Protein AF-A0A1G1H5C0-F1 (afdb_monomer_lite)

Foldseek 3Di:
DDQVQLLVQLCVVVVHDDPLLSVLLVQLVVQCVVQVHDCLVPPQVVFKAKEWADDDSSQSSNCSRRVQHVVVVSYHYDDPVDPPDTDIHIGGHDPDD

Radius of gyration: 12.57 Å; chains: 1; bounding box: 27×29×37 Å

Structure (mmCIF, N/CA/C/O backbone):
data_AF-A0A1G1H5C0-F1
#
_entry.id   AF-A0A1G1H5C0-F1
#
loop_
_atom_site.group_PDB
_atom_site.id
_atom_site.type_symbol
_atom_site.label_atom_id
_atom_site.label_alt_id
_atom_site.label_comp_id
_atom_site.label_asym_id
_atom_site.label_entity_id
_atom_site.label_seq_id
_atom_site.pdbx_PDB_ins_code
_atom_site.Cartn_x
_atom_site.Cartn_y
_atom_site.Cartn_z
_atom_site.occupancy
_atom_site.B_iso_or_equiv
_atom_site.auth_seq_id
_atom_site.auth_comp_id
_atom_site.auth_asym_id
_atom_site.auth_atom_id
_atom_site.pdbx_PDB_model_num
ATOM 1 N N . MET A 1 1 ? -10.577 8.748 -1.164 1.00 80.25 1 MET A N 1
ATOM 2 C CA . MET A 1 1 ? -9.203 8.369 -1.560 1.00 80.25 1 MET A CA 1
ATOM 3 C C . MET A 1 1 ? -9.106 8.459 -3.073 1.00 80.25 1 MET A C 1
ATOM 5 O O . MET A 1 1 ? -9.920 7.827 -3.733 1.00 80.25 1 MET A O 1
ATOM 9 N N . ASP A 1 2 ? -8.184 9.264 -3.597 1.00 93.25 2 ASP A N 1
ATOM 10 C CA . ASP A 1 2 ? -7.940 9.418 -5.038 1.00 93.25 2 ASP A CA 1
ATOM 11 C C . ASP A 1 2 ? -6.732 8.570 -5.475 1.00 93.25 2 ASP A C 1
ATOM 13 O O . ASP A 1 2 ? -5.731 8.518 -4.761 1.00 93.25 2 ASP A O 1
ATOM 17 N N . PHE A 1 3 ? -6.833 7.892 -6.620 1.00 95.44 3 PHE A N 1
ATOM 18 C CA . PHE A 1 3 ? -5.799 6.968 -7.100 1.00 95.44 3 PHE A CA 1
ATOM 19 C C . PHE A 1 3 ? -4.495 7.693 -7.458 1.00 95.44 3 PHE A C 1
ATOM 21 O O . PHE A 1 3 ? -3.425 7.239 -7.056 1.00 95.44 3 PHE A O 1
ATOM 28 N N . GLU A 1 4 ? -4.578 8.821 -8.165 1.00 96.50 4 GLU A N 1
ATOM 29 C CA . GLU A 1 4 ? -3.400 9.549 -8.651 1.00 96.50 4 GLU A CA 1
ATOM 30 C C . GLU A 1 4 ? -2.602 10.157 -7.496 1.00 96.50 4 GLU A C 1
ATOM 32 O O . GLU A 1 4 ? -1.373 10.080 -7.460 1.00 96.50 4 GLU A O 1
ATOM 37 N N . SER A 1 5 ? -3.297 10.696 -6.493 1.00 95.75 5 SER A N 1
ATOM 38 C CA . SER A 1 5 ? -2.671 11.201 -5.271 1.00 95.75 5 SER A CA 1
ATOM 39 C C . SER A 1 5 ? -1.911 10.104 -4.516 1.00 95.75 5 SER A C 1
ATOM 41 O O . SER A 1 5 ? -0.757 10.307 -4.132 1.00 95.75 5 SER A O 1
ATOM 43 N N . LEU A 1 6 ? -2.526 8.929 -4.352 1.00 95.62 6 LEU A N 1
ATOM 44 C CA . LEU A 1 6 ? -1.917 7.784 -3.671 1.00 95.62 6 LEU A CA 1
ATOM 45 C C . LEU A 1 6 ? -0.732 7.210 -4.455 1.00 95.62 6 LEU A C 1
ATOM 47 O O . LEU A 1 6 ? 0.311 6.909 -3.874 1.00 95.62 6 LEU A O 1
ATOM 51 N N . LEU A 1 7 ? -0.854 7.116 -5.780 1.00 96.12 7 LEU A N 1
ATOM 52 C CA . LEU A 1 7 ? 0.247 6.707 -6.647 1.00 96.12 7 LEU A CA 1
ATOM 53 C C . LEU A 1 7 ? 1.405 7.705 -6.573 1.00 96.12 7 LEU A C 1
ATOM 55 O O . LEU A 1 7 ? 2.551 7.289 -6.432 1.00 96.12 7 LEU A O 1
ATOM 59 N N . SER A 1 8 ? 1.125 9.008 -6.591 1.00 96.31 8 SER A N 1
ATOM 60 C CA . SER A 1 8 ? 2.146 10.048 -6.438 1.00 96.31 8 SER A CA 1
ATOM 61 C C . SER A 1 8 ? 2.874 9.949 -5.094 1.00 96.31 8 SER A C 1
ATOM 63 O O . SER A 1 8 ? 4.098 10.071 -5.048 1.00 96.31 8 SER A O 1
ATOM 65 N N . GLU A 1 9 ? 2.154 9.688 -4.000 1.00 94.69 9 GLU A N 1
ATOM 66 C CA . GLU A 1 9 ? 2.752 9.445 -2.682 1.00 94.69 9 GLU A CA 1
ATOM 67 C C . GLU A 1 9 ? 3.657 8.202 -2.704 1.00 94.69 9 GLU A C 1
ATOM 69 O O . GLU A 1 9 ? 4.802 8.271 -2.255 1.00 94.69 9 GLU A O 1
ATOM 74 N N . SER A 1 10 ? 3.198 7.103 -3.310 1.00 93.88 10 SER A N 1
ATOM 75 C CA . SER A 1 10 ? 4.005 5.890 -3.490 1.00 93.88 10 SER A CA 1
ATOM 76 C C . SER A 1 10 ? 5.278 6.149 -4.307 1.00 93.88 10 SER A C 1
ATOM 78 O O . SER A 1 10 ? 6.359 5.704 -3.919 1.00 93.88 10 SER A O 1
ATOM 80 N N . VAL A 1 11 ? 5.184 6.920 -5.397 1.00 95.06 11 VAL A N 1
ATOM 81 C CA . VAL A 1 11 ? 6.326 7.309 -6.244 1.00 95.06 11 VAL A CA 1
ATOM 82 C C . VAL A 1 11 ? 7.331 8.154 -5.474 1.00 95.06 11 VAL A C 1
ATOM 84 O O . VAL A 1 11 ? 8.531 7.930 -5.604 1.00 95.06 11 VAL A O 1
ATOM 87 N N . LYS A 1 12 ? 6.872 9.092 -4.640 1.00 94.19 12 LYS A N 1
ATOM 88 C CA . LYS A 1 12 ? 7.761 9.921 -3.810 1.00 94.19 12 LYS A CA 1
ATOM 89 C C . LYS A 1 12 ? 8.566 9.091 -2.813 1.00 94.19 12 LYS A C 1
ATOM 91 O O . LYS A 1 12 ? 9.738 9.386 -2.609 1.00 94.19 12 LYS A O 1
ATOM 96 N N . ILE A 1 13 ? 7.954 8.068 -2.213 1.00 88.62 13 ILE A N 1
ATOM 97 C CA . ILE A 1 13 ? 8.631 7.163 -1.270 1.00 88.62 13 ILE A CA 1
ATOM 98 C C . ILE A 1 13 ? 9.661 6.296 -2.005 1.00 88.62 13 ILE A C 1
ATOM 100 O O . ILE A 1 13 ? 10.776 6.115 -1.524 1.00 88.62 13 ILE A O 1
ATOM 104 N N . HIS A 1 14 ? 9.296 5.791 -3.183 1.00 89.88 14 HIS A N 1
ATOM 105 C CA . HIS A 1 14 ? 10.112 4.845 -3.943 1.00 89.88 14 HIS A CA 1
ATOM 106 C C . HIS A 1 14 ? 11.205 5.504 -4.810 1.00 89.88 14 HIS A C 1
ATOM 108 O O . HIS A 1 14 ? 12.186 4.866 -5.188 1.00 89.88 14 HIS A O 1
ATOM 114 N N . GLY A 1 15 ? 11.032 6.779 -5.167 1.00 92.12 15 GLY A N 1
ATOM 115 C CA . GLY A 1 15 ? 11.943 7.559 -6.011 1.00 92.12 15 GLY A CA 1
ATOM 116 C C . GLY A 1 15 ? 11.723 7.412 -7.522 1.00 92.12 15 GLY A C 1
ATOM 117 O O . GLY A 1 15 ? 12.313 8.162 -8.295 1.00 92.12 15 GLY A O 1
ATOM 118 N N . HIS A 1 16 ? 10.870 6.487 -7.963 1.00 93.06 16 HIS A N 1
ATOM 119 C CA . HIS A 1 16 ? 10.464 6.346 -9.362 1.00 93.06 16 HIS A CA 1
ATOM 120 C C . HIS A 1 16 ? 9.092 5.676 -9.476 1.00 93.06 16 HIS A C 1
ATOM 122 O O . HIS A 1 16 ? 8.565 5.157 -8.490 1.00 93.06 16 HIS A O 1
ATOM 128 N N . LEU A 1 17 ? 8.522 5.712 -10.685 1.00 94.31 17 LEU A N 1
ATOM 129 C CA . LEU A 1 17 ? 7.292 5.008 -11.030 1.00 94.31 17 LEU A CA 1
ATOM 130 C C . LEU A 1 17 ? 7.612 3.628 -11.611 1.00 94.31 17 LEU A C 1
ATOM 132 O O . LEU A 1 17 ?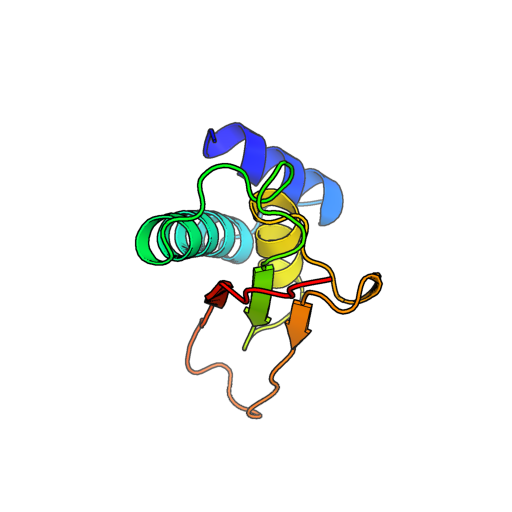 8.357 3.523 -12.585 1.00 94.31 17 LEU A O 1
ATOM 136 N N . CYS A 1 18 ? 6.995 2.585 -11.065 1.00 91.81 18 CYS A N 1
ATOM 137 C CA . CYS A 1 18 ? 7.050 1.231 -11.601 1.00 91.81 18 CYS A CA 1
ATOM 138 C C . CYS A 1 18 ? 5.647 0.591 -11.672 1.00 91.81 18 CYS A C 1
ATOM 140 O O . CYS A 1 18 ? 4.738 0.974 -10.924 1.00 91.81 18 CYS A O 1
ATOM 142 N N . PRO A 1 19 ? 5.439 -0.427 -12.533 1.00 89.06 19 PRO A N 1
ATOM 143 C CA . PRO A 1 19 ? 4.151 -1.123 -12.638 1.00 89.06 19 PRO A CA 1
ATOM 144 C C . PRO A 1 19 ? 3.668 -1.740 -11.315 1.00 89.06 19 PRO A C 1
ATOM 146 O O . PRO A 1 19 ? 2.463 -1.826 -11.072 1.00 89.06 19 PRO A O 1
ATOM 149 N N . GLY A 1 20 ? 4.601 -2.127 -10.437 1.00 86.88 20 GLY A N 1
ATOM 150 C CA . GLY A 1 20 ? 4.294 -2.688 -9.121 1.00 86.88 20 GLY A CA 1
ATOM 151 C C . GLY A 1 20 ? 3.543 -1.714 -8.209 1.00 86.88 20 GLY A C 1
ATOM 152 O O . GLY A 1 20 ? 2.629 -2.133 -7.502 1.00 86.88 20 GLY A O 1
ATOM 153 N N . GLN A 1 21 ? 3.852 -0.415 -8.268 1.00 91.00 21 GLN A N 1
ATOM 154 C CA . GLN A 1 21 ? 3.149 0.600 -7.474 1.00 91.00 21 GLN A CA 1
ATOM 155 C C . GLN A 1 21 ? 1.722 0.811 -7.971 1.00 91.00 21 GLN A C 1
ATOM 157 O O . GLN A 1 21 ? 0.790 0.850 -7.173 1.00 91.00 21 GLN A O 1
ATOM 162 N N . VAL A 1 22 ? 1.537 0.881 -9.293 1.00 92.12 22 VAL A N 1
ATOM 163 C CA . VAL A 1 22 ? 0.212 1.019 -9.919 1.00 92.12 22 VAL A CA 1
ATOM 164 C C . VAL A 1 22 ? -0.699 -0.126 -9.485 1.00 92.12 22 VAL A C 1
ATOM 166 O O . VAL A 1 22 ? -1.828 0.104 -9.041 1.00 92.12 22 VAL A O 1
ATOM 169 N N . LEU A 1 23 ? -0.198 -1.359 -9.580 1.00 89.50 23 LEU A N 1
ATOM 170 C CA . LEU A 1 23 ? -0.936 -2.543 -9.156 1.00 89.50 23 LEU A CA 1
ATOM 171 C C . LEU A 1 23 ? -1.187 -2.527 -7.642 1.00 89.50 23 LEU A C 1
ATOM 173 O O . LEU A 1 23 ? -2.310 -2.775 -7.200 1.00 89.50 23 LEU A O 1
ATOM 177 N N . GLY A 1 24 ? -0.171 -2.183 -6.850 1.00 89.88 24 GLY A N 1
ATOM 178 C CA . GLY A 1 24 ? -0.262 -2.176 -5.396 1.00 89.88 24 GLY A CA 1
ATOM 179 C C . GLY A 1 24 ? -1.228 -1.148 -4.828 1.00 89.88 24 GLY A C 1
ATOM 180 O O . GLY A 1 24 ? -1.967 -1.471 -3.897 1.00 89.88 24 GLY A O 1
ATOM 181 N N . VAL A 1 25 ? -1.299 0.050 -5.411 1.00 92.94 25 VAL A N 1
ATOM 182 C CA . VAL A 1 25 ? -2.256 1.080 -4.988 1.00 92.94 25 VAL A CA 1
ATOM 183 C C . VAL A 1 25 ? -3.676 0.598 -5.275 1.00 92.94 25 VAL A C 1
ATOM 185 O O . VAL A 1 25 ? -4.511 0.591 -4.371 1.00 92.94 25 VAL A O 1
ATOM 188 N N . LYS A 1 26 ? -3.941 0.103 -6.492 1.00 92.88 26 LYS A N 1
ATOM 189 C CA . LYS A 1 26 ? -5.270 -0.409 -6.870 1.00 92.88 26 LYS A CA 1
ATOM 190 C C . LYS A 1 26 ? -5.722 -1.554 -5.972 1.00 92.88 26 LYS A C 1
ATOM 192 O O . LYS A 1 26 ? -6.860 -1.555 -5.509 1.00 92.88 26 LYS A O 1
ATOM 197 N N . MET A 1 27 ? -4.834 -2.503 -5.695 1.00 89.56 27 MET A N 1
ATOM 198 C CA . MET A 1 27 ? -5.165 -3.644 -4.845 1.00 89.56 27 MET A CA 1
ATOM 199 C C . MET A 1 27 ? -5.336 -3.265 -3.380 1.00 89.56 27 MET A C 1
ATOM 201 O O . MET A 1 27 ? -6.249 -3.775 -2.742 1.00 89.56 27 MET A O 1
ATOM 205 N N . SER A 1 28 ? -4.542 -2.329 -2.860 1.00 91.19 28 SER A N 1
ATOM 206 C CA . SER A 1 28 ? -4.751 -1.800 -1.507 1.00 91.19 28 SER A CA 1
ATOM 207 C C . SER A 1 28 ? -6.105 -1.102 -1.389 1.00 91.19 28 SER A C 1
ATOM 209 O O . SER A 1 28 ? -6.843 -1.344 -0.439 1.00 91.19 28 SER A O 1
ATOM 211 N N . MET A 1 29 ? -6.464 -0.266 -2.371 1.00 93.19 29 MET A N 1
ATOM 212 C CA . MET A 1 29 ? -7.755 0.429 -2.397 1.00 93.19 29 MET A CA 1
ATOM 213 C C . MET A 1 29 ? -8.927 -0.554 -2.478 1.00 93.19 29 MET A C 1
ATOM 215 O O . MET A 1 29 ? -9.935 -0.356 -1.800 1.00 93.19 29 MET A O 1
ATOM 219 N N . LEU A 1 30 ? -8.798 -1.609 -3.288 1.00 91.56 30 LEU A N 1
ATOM 220 C CA . LEU A 1 30 ? -9.787 -2.682 -3.355 1.00 91.56 30 LEU A CA 1
ATOM 221 C C . LEU A 1 30 ? -9.880 -3.420 -2.014 1.00 91.56 30 LEU A C 1
ATOM 223 O O . LEU A 1 30 ? -10.970 -3.544 -1.477 1.00 91.56 30 LEU A O 1
ATOM 227 N N . GLY A 1 31 ? -8.752 -3.826 -1.428 1.00 89.25 31 GLY A N 1
ATOM 228 C CA . GLY A 1 31 ? -8.721 -4.531 -0.145 1.00 89.25 31 GLY A CA 1
ATOM 229 C C . GLY A 1 31 ? -9.367 -3.743 0.996 1.00 89.25 31 GLY A C 1
ATOM 230 O O . GLY A 1 31 ? -10.120 -4.313 1.777 1.00 89.25 31 GLY A O 1
ATOM 231 N N . LEU A 1 32 ? -9.142 -2.426 1.066 1.00 91.56 32 LEU A N 1
ATOM 232 C CA . LEU A 1 32 ? -9.818 -1.558 2.038 1.00 91.56 32 LEU A CA 1
ATOM 233 C C . LEU A 1 32 ? -11.336 -1.512 1.822 1.00 91.56 32 LEU A C 1
ATOM 235 O O . LEU A 1 32 ? -12.091 -1.576 2.791 1.00 91.56 32 LEU A O 1
ATOM 239 N N . ARG A 1 33 ? -11.779 -1.423 0.561 1.00 91.44 33 ARG A N 1
ATOM 240 C CA . ARG A 1 33 ? -13.203 -1.417 0.200 1.00 91.44 33 ARG A CA 1
ATOM 241 C C . ARG A 1 33 ? -13.882 -2.725 0.601 1.00 91.44 33 ARG A C 1
ATOM 243 O O . ARG A 1 33 ? -14.914 -2.679 1.260 1.00 91.44 33 ARG A O 1
ATOM 250 N N . GLU A 1 34 ? -13.288 -3.862 0.249 1.00 90.12 34 GLU A N 1
ATOM 251 C CA . GLU A 1 34 ? -13.815 -5.192 0.588 1.00 90.12 34 GLU A CA 1
ATOM 252 C C . GLU A 1 34 ? -13.822 -5.441 2.107 1.00 90.12 34 GLU A C 1
ATOM 254 O O . GLU A 1 34 ? -14.697 -6.128 2.625 1.00 90.12 34 GLU A O 1
ATOM 259 N N . ALA A 1 35 ? -12.880 -4.841 2.843 1.00 86.56 35 ALA A N 1
ATOM 260 C CA . ALA A 1 35 ? -12.805 -4.923 4.301 1.00 86.56 35 ALA A CA 1
ATOM 261 C C . ALA A 1 35 ? -13.685 -3.891 5.042 1.00 86.56 35 ALA A C 1
ATOM 263 O O . ALA A 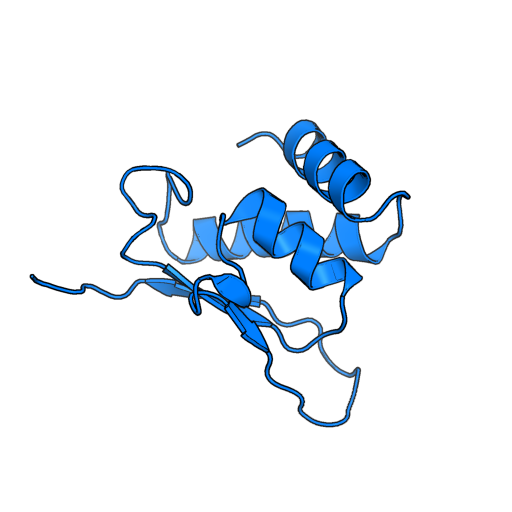1 35 ? -13.660 -3.847 6.275 1.00 86.56 35 ALA A O 1
ATOM 264 N N . GLY A 1 36 ? -14.440 -3.044 4.328 1.00 89.88 36 GLY A N 1
ATOM 265 C CA . GLY A 1 36 ? -15.299 -2.021 4.937 1.00 89.88 36 GLY A CA 1
ATOM 266 C C . GLY A 1 36 ? -14.525 -0.948 5.713 1.00 89.88 36 GLY A C 1
ATOM 267 O O . GLY A 1 36 ? -14.981 -0.484 6.757 1.00 89.88 36 GLY A O 1
ATOM 268 N N . ILE A 1 37 ? -13.327 -0.588 5.247 1.00 90.25 37 ILE A N 1
ATOM 269 C CA . ILE A 1 37 ? -12.484 0.452 5.844 1.00 90.25 37 ILE A CA 1
ATOM 270 C C . ILE A 1 37 ? -12.559 1.718 4.993 1.00 90.25 37 ILE A C 1
ATOM 272 O O . ILE A 1 37 ? -12.178 1.725 3.822 1.00 90.25 37 ILE A O 1
ATOM 276 N N . GLU A 1 38 ? -12.994 2.813 5.607 1.00 91.25 38 GLU A N 1
ATOM 277 C CA . GLU A 1 38 ? -13.191 4.093 4.920 1.00 91.25 38 GLU A CA 1
ATOM 278 C C . GLU A 1 38 ? -12.017 5.047 5.141 1.00 91.25 38 GLU A C 1
ATOM 280 O O . GLU A 1 38 ? -11.599 5.757 4.223 1.00 91.25 38 GLU A O 1
ATOM 285 N N . GLU A 1 39 ? -11.464 5.054 6.356 1.00 91.88 39 GLU A N 1
ATOM 286 C CA . GLU A 1 39 ? -10.478 6.041 6.792 1.00 91.88 39 GLU A CA 1
ATOM 287 C C . GLU A 1 39 ? -9.227 5.352 7.356 1.00 91.88 39 GLU A C 1
ATOM 289 O O . GLU A 1 39 ? -8.947 5.431 8.559 1.00 91.88 39 GLU A O 1
ATOM 294 N N . PRO A 1 40 ? -8.427 4.689 6.501 1.00 92.25 40 PRO A N 1
ATOM 295 C CA . PRO A 1 40 ? -7.308 3.856 6.940 1.00 92.25 40 PRO A CA 1
ATOM 296 C C . PRO A 1 40 ? -6.182 4.643 7.623 1.00 92.25 40 PRO A C 1
ATOM 298 O O . PRO A 1 40 ? -5.504 4.132 8.508 1.00 92.25 40 PRO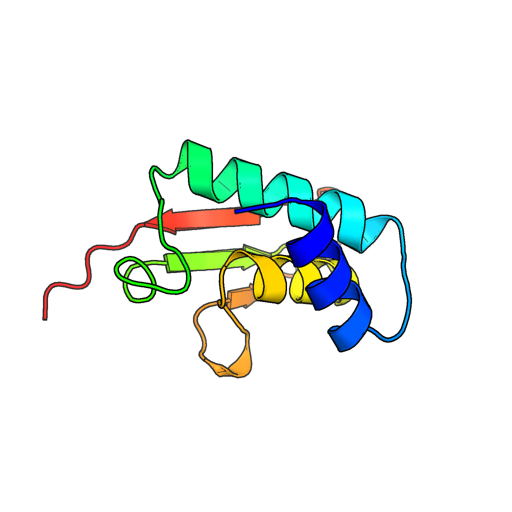 A O 1
ATOM 301 N N . LYS A 1 41 ? -6.009 5.918 7.255 1.00 92.31 41 LYS A N 1
ATOM 302 C CA . LYS A 1 41 ? -5.078 6.850 7.910 1.00 92.31 41 LYS A CA 1
ATOM 303 C C . LYS A 1 41 ? -5.743 7.669 9.034 1.00 92.31 41 LYS A C 1
ATOM 305 O O . LYS A 1 41 ? -5.057 8.444 9.695 1.00 92.31 41 LYS A O 1
ATOM 310 N N . GLY A 1 42 ? -7.054 7.506 9.240 1.00 92.25 42 GLY A N 1
ATOM 311 C CA . GLY A 1 42 ? -7.891 8.247 10.189 1.00 92.25 42 GLY A CA 1
ATOM 312 C C . GLY A 1 42 ? -8.456 7.347 11.290 1.00 92.25 42 GLY A C 1
ATOM 313 O O . GLY A 1 42 ? -7.696 6.644 11.961 1.00 92.25 42 GLY A O 1
ATOM 314 N N . LYS A 1 43 ? -9.785 7.365 11.484 1.00 90.88 43 LYS A N 1
ATOM 315 C CA . LYS A 1 43 ? -10.473 6.632 12.572 1.00 90.88 43 LYS A CA 1
ATOM 316 C C . LYS A 1 43 ? -10.201 5.123 12.568 1.00 90.88 43 LYS A C 1
ATOM 318 O O . LYS A 1 43 ? -10.115 4.520 13.634 1.00 90.88 43 LYS A O 1
ATOM 323 N N . ASP A 1 44 ? -10.015 4.521 11.393 1.00 89.94 44 ASP A N 1
ATOM 324 C CA . ASP A 1 44 ? -9.819 3.077 11.268 1.00 89.94 44 ASP A CA 1
ATOM 325 C C . ASP A 1 44 ? -8.354 2.657 11.454 1.00 89.94 44 ASP A C 1
ATOM 327 O O . ASP A 1 44 ? -8.082 1.469 11.573 1.00 89.94 44 ASP A O 1
ATOM 331 N N . ARG A 1 45 ? -7.397 3.595 11.545 1.00 89.31 45 ARG A N 1
ATOM 332 C CA . ARG A 1 45 ? -5.947 3.306 11.572 1.00 89.31 45 ARG A CA 1
ATOM 333 C C . ARG A 1 45 ? -5.532 2.257 12.606 1.00 89.31 45 ARG A C 1
ATOM 335 O O . ARG A 1 45 ? -4.606 1.487 12.366 1.00 89.31 45 ARG A O 1
ATOM 342 N N . LYS A 1 46 ? -6.175 2.249 13.776 1.00 86.31 46 LYS A N 1
ATOM 343 C CA . LYS A 1 46 ? -5.860 1.312 14.869 1.00 86.31 46 LYS A CA 1
ATOM 344 C C . LYS A 1 46 ? -6.458 -0.080 14.681 1.00 86.31 46 LYS A C 1
ATOM 346 O O . LYS A 1 46 ? -6.167 -0.937 15.500 1.00 86.31 46 LYS A O 1
ATOM 351 N N . ASN A 1 47 ? -7.259 -0.294 13.641 1.00 85.25 47 ASN A N 1
ATOM 352 C CA . ASN A 1 47 ? -7.993 -1.531 13.399 1.00 85.25 47 ASN A CA 1
ATOM 353 C C . ASN A 1 47 ? -7.473 -2.273 12.166 1.00 85.25 47 ASN A C 1
ATOM 355 O O . ASN A 1 47 ? -8.170 -3.143 11.663 1.00 85.25 47 ASN A O 1
ATOM 359 N N . ILE A 1 48 ? -6.309 -1.901 11.626 1.00 89.44 48 ILE A N 1
ATOM 360 C CA . ILE A 1 48 ? -5.833 -2.398 10.334 1.00 89.44 48 ILE A CA 1
ATOM 361 C C . ILE A 1 48 ? -4.476 -3.061 10.498 1.00 89.44 48 ILE A C 1
ATOM 363 O O . ILE A 1 48 ? -3.488 -2.428 10.882 1.00 89.44 48 ILE A O 1
ATOM 367 N N . ILE A 1 49 ? -4.419 -4.329 10.102 1.00 89.44 49 ILE A N 1
ATOM 368 C CA . ILE A 1 49 ? -3.168 -5.017 9.796 1.00 89.44 49 ILE A CA 1
ATOM 369 C C . ILE A 1 49 ? -3.195 -5.415 8.327 1.00 89.44 49 ILE A C 1
ATOM 371 O O . ILE A 1 49 ? -4.196 -5.940 7.837 1.00 89.44 49 ILE A O 1
ATOM 375 N N . VAL A 1 50 ? -2.080 -5.180 7.638 1.00 88.25 50 VAL A N 1
ATOM 376 C CA . VAL A 1 50 ? -1.908 -5.580 6.243 1.00 88.25 50 VAL A CA 1
ATOM 377 C C . VAL A 1 50 ? -0.839 -6.650 6.130 1.00 88.25 50 VAL A C 1
ATOM 379 O O . VAL A 1 50 ? 0.264 -6.489 6.649 1.00 88.25 50 VAL A O 1
ATOM 382 N N . PHE A 1 51 ? -1.148 -7.719 5.409 1.00 86.88 51 PHE A N 1
ATOM 383 C CA . PHE A 1 51 ? -0.183 -8.742 5.030 1.00 86.88 51 PHE A CA 1
ATOM 384 C C . PHE A 1 51 ? 0.196 -8.549 3.567 1.00 86.88 51 PHE A C 1
ATOM 386 O O . PHE A 1 51 ? -0.681 -8.339 2.727 1.00 86.88 51 PHE A O 1
ATOM 393 N N . VAL A 1 52 ? 1.492 -8.604 3.281 1.00 83.38 52 VAL A N 1
ATOM 394 C CA . VAL A 1 52 ? 2.056 -8.434 1.940 1.00 83.38 52 VAL A CA 1
ATOM 395 C C . VAL A 1 52 ? 2.945 -9.623 1.602 1.00 83.38 52 VAL A C 1
ATOM 397 O O . VAL A 1 52 ? 3.814 -9.994 2.385 1.00 83.38 52 VAL A O 1
ATOM 400 N N . GLU A 1 53 ? 2.723 -10.215 0.432 1.00 78.94 53 GLU A N 1
ATOM 401 C CA . GLU A 1 53 ? 3.425 -11.427 -0.035 1.00 78.94 53 GLU A CA 1
ATOM 402 C C . GLU A 1 53 ? 4.566 -11.117 -1.031 1.00 78.94 53 GLU A C 1
ATOM 404 O O . GLU A 1 53 ? 5.177 -12.022 -1.591 1.00 78.94 53 GLU A O 1
ATOM 409 N N . MET A 1 54 ? 4.846 -9.831 -1.291 1.00 71.44 54 MET A N 1
ATOM 410 C CA . MET A 1 54 ? 5.763 -9.350 -2.339 1.00 71.44 54 MET A CA 1
ATOM 411 C C . MET A 1 54 ? 6.700 -8.226 -1.853 1.00 71.44 54 MET A C 1
ATOM 413 O O . MET A 1 54 ? 6.385 -7.506 -0.907 1.00 71.44 54 MET A O 1
ATOM 417 N N . ASP A 1 55 ? 7.834 -8.089 -2.555 1.00 66.69 55 ASP A N 1
ATOM 418 C CA . ASP A 1 55 ? 8.927 -7.116 -2.409 1.00 66.69 55 ASP A CA 1
ATOM 419 C C . ASP A 1 55 ? 8.529 -5.611 -2.451 1.00 66.69 55 ASP A C 1
ATOM 421 O O . ASP A 1 55 ? 7.444 -5.207 -2.888 1.00 66.69 55 ASP A O 1
ATOM 425 N N . ARG A 1 56 ? 9.481 -4.787 -1.987 1.00 66.00 56 ARG A N 1
ATOM 426 C CA . ARG A 1 56 ? 9.525 -3.347 -1.670 1.00 66.00 56 ARG A CA 1
ATOM 427 C C . ARG A 1 56 ? 8.553 -2.442 -2.425 1.00 66.00 56 ARG A C 1
ATOM 429 O O . ARG A 1 56 ? 7.841 -1.682 -1.772 1.00 66.00 56 ARG A O 1
ATOM 436 N N . CYS A 1 57 ? 8.462 -2.541 -3.754 1.00 79.56 57 CYS A N 1
ATOM 437 C CA . CYS A 1 57 ? 7.617 -1.647 -4.562 1.00 79.56 57 CYS A CA 1
ATOM 438 C C . CYS A 1 57 ? 6.145 -1.670 -4.117 1.00 79.56 57 CYS A C 1
ATOM 440 O O . CYS A 1 57 ? 5.477 -0.637 -4.053 1.00 79.56 57 CYS A O 1
ATOM 442 N N . ALA A 1 58 ? 5.630 -2.856 -3.784 1.00 75.12 58 ALA A N 1
ATOM 44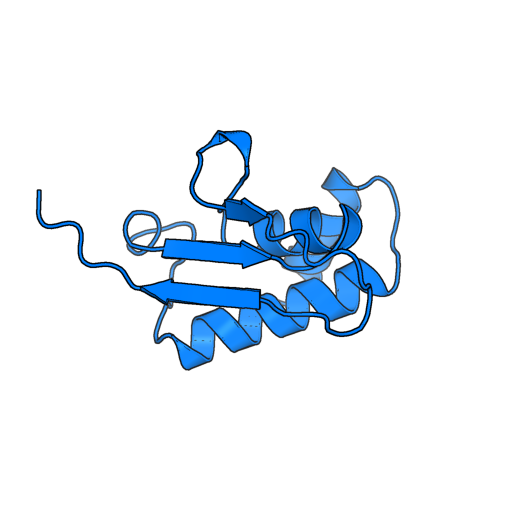3 C CA . ALA A 1 58 ? 4.259 -3.001 -3.317 1.00 75.12 58 ALA A CA 1
ATOM 444 C C . ALA A 1 58 ? 4.077 -2.529 -1.874 1.00 75.12 58 ALA A C 1
ATOM 446 O O . ALA A 1 58 ? 3.014 -2.022 -1.523 1.00 75.12 58 ALA A O 1
ATOM 447 N N . THR A 1 59 ? 5.110 -2.653 -1.041 1.00 82.81 59 THR A N 1
ATOM 448 C CA . THR A 1 59 ? 5.060 -2.171 0.344 1.00 82.81 59 THR A CA 1
ATOM 449 C C . THR A 1 59 ? 4.977 -0.646 0.415 1.00 82.81 59 THR A C 1
ATOM 451 O O . THR A 1 59 ? 4.293 -0.118 1.289 1.00 82.81 59 THR A O 1
ATOM 454 N N . ASP A 1 60 ? 5.575 0.073 -0.540 1.00 88.88 60 ASP A N 1
ATOM 455 C CA . ASP A 1 60 ? 5.447 1.532 -0.653 1.00 88.88 60 ASP A CA 1
ATOM 456 C C . ASP A 1 60 ? 4.032 1.935 -1.078 1.00 88.88 60 ASP A C 1
ATOM 458 O O . ASP A 1 60 ? 3.454 2.884 -0.545 1.00 88.88 60 ASP A O 1
ATOM 462 N N . ALA A 1 61 ? 3.430 1.176 -1.995 1.00 89.25 61 ALA A N 1
ATOM 463 C CA . ALA A 1 61 ? 2.033 1.358 -2.365 1.00 89.25 61 ALA A CA 1
ATOM 464 C C . ALA A 1 61 ? 1.098 1.107 -1.172 1.00 89.25 61 ALA A C 1
ATOM 466 O O . ALA A 1 61 ? 0.277 1.962 -0.847 1.00 89.25 61 ALA A O 1
ATOM 467 N N . VAL A 1 62 ? 1.265 -0.004 -0.451 1.00 90.12 62 VAL A N 1
ATOM 468 C CA . VAL A 1 62 ? 0.461 -0.301 0.744 1.00 90.12 62 VAL A CA 1
ATOM 469 C C . VAL A 1 62 ? 0.629 0.784 1.807 1.00 90.12 62 VAL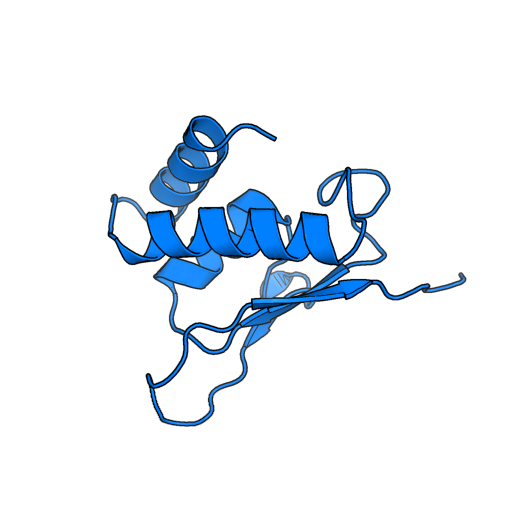 A C 1
ATOM 471 O O . VAL A 1 62 ? -0.372 1.220 2.375 1.00 90.12 62 VAL A O 1
ATOM 474 N N . GLN A 1 63 ? 1.849 1.272 2.048 1.00 92.06 63 GLN A N 1
ATOM 475 C CA . GLN A 1 63 ? 2.097 2.393 2.963 1.00 92.06 63 GLN A CA 1
ATOM 476 C C . GLN A 1 63 ? 1.345 3.654 2.530 1.00 92.06 63 GLN A C 1
ATOM 478 O O . GLN A 1 63 ? 0.647 4.255 3.350 1.00 92.06 63 GLN A O 1
ATOM 483 N N . SER A 1 64 ? 1.417 4.014 1.244 1.00 93.25 64 SER A N 1
ATOM 484 C CA . SER A 1 64 ? 0.721 5.189 0.708 1.00 93.25 64 SER A CA 1
ATOM 485 C C . SER A 1 64 ? -0.799 5.087 0.850 1.00 93.25 64 SER A C 1
ATOM 487 O O . SER A 1 64 ? -1.444 6.082 1.150 1.00 93.25 64 SER A O 1
ATOM 489 N N . VAL A 1 65 ? -1.393 3.899 0.713 1.00 93.81 65 VAL A N 1
ATOM 490 C CA . VAL A 1 65 ? -2.855 3.731 0.771 1.00 93.81 65 VAL A CA 1
ATOM 491 C C . VAL A 1 65 ? -3.362 3.552 2.198 1.00 93.81 65 VAL A C 1
ATOM 493 O O . VAL A 1 65 ? -4.345 4.173 2.597 1.00 93.81 65 VAL A O 1
ATOM 496 N N . THR A 1 66 ? -2.695 2.711 2.981 1.00 92.56 66 THR A N 1
ATOM 497 C CA . THR A 1 66 ? -3.213 2.238 4.274 1.00 92.56 66 THR A CA 1
ATOM 498 C C . THR A 1 66 ? -2.600 2.959 5.472 1.00 92.56 66 THR A C 1
ATOM 500 O O . THR A 1 66 ? -3.179 2.957 6.552 1.00 92.56 66 THR A O 1
ATOM 503 N N . GLY A 1 67 ? -1.418 3.561 5.311 1.00 92.38 67 GLY A N 1
ATOM 504 C CA . GLY A 1 67 ? -0.603 4.041 6.430 1.00 92.38 67 GLY A CA 1
ATOM 505 C C . GLY A 1 67 ? 0.039 2.922 7.263 1.00 92.38 67 GLY A C 1
ATOM 506 O O . GLY A 1 67 ? 0.775 3.212 8.210 1.00 92.38 67 GLY A O 1
ATOM 507 N N . CYS A 1 68 ? -0.203 1.648 6.934 1.00 92.50 68 CYS A N 1
ATOM 508 C CA . CYS A 1 68 ? 0.460 0.524 7.579 1.00 92.50 68 CYS A CA 1
ATOM 509 C C . CYS A 1 68 ? 1.908 0.439 7.111 1.00 92.50 68 CYS A C 1
ATOM 511 O O . CYS A 1 68 ? 2.171 0.528 5.918 1.00 92.50 68 CYS A O 1
ATOM 513 N N . SER A 1 69 ? 2.844 0.221 8.034 1.00 91.25 69 SER A N 1
ATOM 514 C CA . SER A 1 69 ? 4.262 0.071 7.705 1.00 91.25 69 SER A CA 1
ATOM 515 C C . SER A 1 69 ? 4.925 -1.012 8.547 1.00 91.25 69 SER A C 1
ATOM 517 O O . SER A 1 69 ? 4.433 -1.384 9.619 1.00 91.25 69 SER A O 1
ATOM 519 N N . LEU A 1 70 ? 6.063 -1.520 8.064 1.00 87.69 70 LEU A N 1
ATOM 520 C CA . LEU A 1 70 ? 6.870 -2.492 8.805 1.00 87.69 70 LEU A CA 1
ATOM 521 C C . LEU A 1 70 ? 7.365 -1.894 10.132 1.00 87.69 70 LEU A C 1
ATOM 523 O O . LEU A 1 70 ? 7.304 -2.557 11.167 1.00 87.69 70 LEU A O 1
ATOM 527 N N . GLY A 1 71 ? 7.768 -0.616 10.123 1.00 87.19 71 GLY A N 1
ATOM 528 C CA . GLY A 1 71 ? 8.261 0.096 11.309 1.00 87.19 71 GLY A CA 1
ATOM 529 C C . GLY A 1 71 ? 7.223 0.222 12.428 1.00 87.19 71 GLY A C 1
ATOM 530 O O . GLY A 1 71 ? 7.550 0.023 13.594 1.00 87.19 71 GLY A O 1
ATOM 531 N N . HIS A 1 72 ? 5.952 0.455 12.084 1.00 89.06 72 HIS A N 1
ATOM 532 C CA . HIS A 1 72 ? 4.853 0.489 13.060 1.00 89.06 72 HIS A CA 1
ATOM 533 C C . HIS A 1 72 ? 4.266 -0.895 13.364 1.00 89.06 72 HIS A C 1
ATOM 535 O O . HIS A 1 72 ? 3.295 -0.998 14.110 1.00 89.06 72 HIS A O 1
ATOM 541 N N . ARG A 1 73 ? 4.832 -1.966 12.790 1.00 87.69 73 ARG A N 1
ATOM 542 C CA . ARG A 1 73 ? 4.387 -3.360 12.947 1.00 87.69 73 ARG A CA 1
ATOM 543 C C . ARG A 1 73 ? 2.941 -3.634 12.511 1.00 87.69 73 ARG A C 1
ATOM 545 O O . ARG A 1 73 ? 2.431 -4.717 12.807 1.00 87.69 73 ARG A O 1
ATOM 552 N N . THR A 1 74 ? 2.313 -2.712 11.786 1.00 90.50 74 THR A N 1
ATOM 553 C CA . THR A 1 74 ? 0.964 -2.842 11.210 1.00 90.50 74 THR A CA 1
ATOM 554 C C . THR A 1 74 ? 0.984 -3.449 9.807 1.00 90.50 74 THR A C 1
ATOM 556 O O . THR A 1 74 ? -0.055 -3.865 9.306 1.00 90.50 74 THR A O 1
ATOM 559 N N . MET A 1 75 ? 2.160 -3.557 9.184 1.00 90.69 75 MET A N 1
ATOM 560 C CA . MET A 1 75 ? 2.386 -4.372 7.991 1.00 90.69 75 MET A CA 1
ATOM 561 C C . MET A 1 75 ? 3.173 -5.634 8.356 1.00 90.69 75 MET A C 1
ATOM 563 O O . MET A 1 75 ? 4.146 -5.562 9.112 1.00 90.69 75 MET A O 1
ATOM 567 N N . LYS A 1 76 ? 2.769 -6.783 7.814 1.00 87.38 76 LYS A N 1
ATOM 568 C CA . LYS A 1 76 ? 3.452 -8.072 7.944 1.00 87.38 76 LYS A CA 1
ATOM 569 C C . LYS A 1 76 ? 3.893 -8.542 6.564 1.00 87.38 76 LYS A C 1
ATOM 571 O O . LYS A 1 76 ? 3.060 -8.746 5.687 1.00 87.38 76 LYS A O 1
ATOM 576 N N . PHE A 1 77 ? 5.196 -8.705 6.376 1.00 83.75 77 PHE A N 1
ATOM 577 C CA . PHE A 1 77 ? 5.731 -9.318 5.167 1.00 83.75 77 PHE A CA 1
ATOM 578 C C . PHE A 1 77 ? 5.732 -10.839 5.321 1.00 83.75 77 PHE A C 1
ATOM 580 O O . PHE A 1 77 ? 6.266 -11.358 6.303 1.00 83.75 77 PHE A O 1
ATOM 587 N N . MET A 1 78 ? 5.100 -11.525 4.373 1.00 81.56 78 MET A N 1
ATOM 588 C CA . MET A 1 78 ? 4.935 -12.975 4.341 1.00 81.56 78 MET A CA 1
ATOM 589 C C . MET A 1 78 ? 5.726 -13.531 3.157 1.00 81.56 78 MET A C 1
ATOM 591 O O . MET A 1 78 ? 5.220 -13.606 2.040 1.00 81.56 78 MET A O 1
ATOM 595 N N . ASP A 1 79 ? 6.987 -13.888 3.398 1.00 74.19 79 ASP A N 1
ATOM 596 C CA . ASP A 1 79 ? 7.852 -14.459 2.366 1.00 74.19 79 ASP A CA 1
ATOM 597 C C . ASP A 1 79 ? 7.576 -15.958 2.199 1.00 74.19 79 ASP A C 1
ATOM 599 O O . ASP A 1 79 ? 8.014 -16.785 3.001 1.00 74.19 79 ASP A O 1
ATOM 603 N N . TYR A 1 80 ? 6.827 -16.314 1.157 1.00 68.81 80 TYR A N 1
ATOM 604 C CA . TYR A 1 80 ? 6.555 -17.710 0.801 1.00 68.81 80 TYR A CA 1
ATOM 605 C C . TYR A 1 80 ? 7.588 -18.299 -0.179 1.00 68.81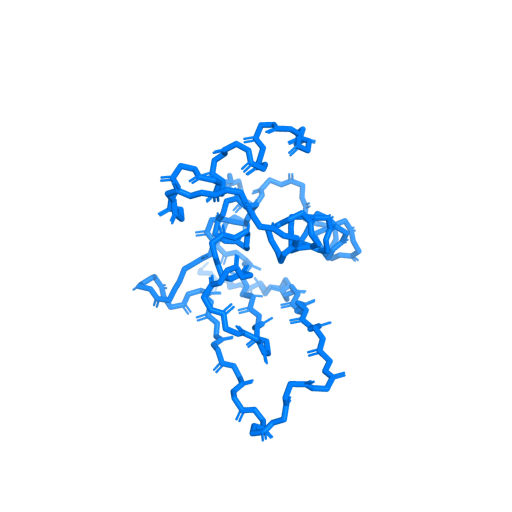 80 TYR A C 1
ATOM 607 O O . TYR A 1 80 ? 7.376 -19.390 -0.715 1.00 68.81 80 TYR A O 1
ATOM 615 N N . GLY A 1 81 ? 8.693 -17.597 -0.458 1.00 57.88 81 GLY A N 1
ATOM 616 C CA . GLY A 1 81 ? 9.784 -18.090 -1.305 1.00 57.88 81 GLY A CA 1
ATOM 617 C C . GLY A 1 81 ? 9.433 -18.252 -2.791 1.00 57.88 81 GLY A C 1
ATOM 618 O O . GLY A 1 81 ? 10.204 -18.850 -3.543 1.00 57.88 81 GLY A O 1
ATOM 619 N N . LYS A 1 82 ? 8.273 -17.747 -3.237 1.00 55.84 82 LYS A N 1
ATOM 620 C CA . LYS A 1 82 ? 7.829 -17.739 -4.641 1.00 55.84 82 LYS A CA 1
ATOM 621 C C . LYS A 1 82 ? 7.098 -16.431 -4.956 1.00 55.84 82 LYS A C 1
ATOM 623 O O . LYS A 1 82 ? 6.037 -16.176 -4.394 1.00 55.84 82 LYS A O 1
ATOM 628 N N . MET A 1 83 ? 7.595 -15.657 -5.927 1.00 52.78 83 MET A N 1
ATOM 629 C CA . MET A 1 83 ? 6.848 -14.553 -6.561 1.00 52.78 83 MET A CA 1
ATOM 630 C C . MET A 1 83 ? 5.749 -15.116 -7.481 1.00 52.78 83 MET A C 1
ATOM 632 O O . MET A 1 83 ? 5.806 -14.986 -8.699 1.00 52.78 83 MET A O 1
ATOM 636 N N . ALA A 1 84 ? 4.773 -15.828 -6.920 1.00 49.28 84 ALA A N 1
ATOM 637 C CA . ALA A 1 84 ? 3.689 -16.430 -7.701 1.00 49.28 84 ALA A CA 1
ATOM 638 C C . ALA A 1 84 ? 2.369 -15.659 -7.578 1.00 49.28 84 ALA A C 1
ATOM 640 O O . ALA A 1 84 ? 1.522 -15.752 -8.465 1.00 49.28 84 ALA A O 1
ATOM 641 N N . LYS A 1 85 ? 2.176 -14.894 -6.496 1.00 51.22 85 LYS A N 1
ATOM 642 C CA . LYS A 1 85 ? 0.919 -14.198 -6.230 1.00 51.22 85 LYS A CA 1
ATOM 643 C C . LYS A 1 85 ? 1.184 -12.859 -5.564 1.00 51.22 85 LYS A C 1
ATOM 645 O O . LYS A 1 85 ? 1.848 -12.785 -4.538 1.00 51.22 85 LYS A O 1
ATOM 650 N N . PHE A 1 86 ? 0.659 -11.795 -6.160 1.00 58.06 86 PHE A N 1
ATOM 651 C CA . PHE A 1 86 ? 0.552 -10.530 -5.459 1.00 58.06 86 PHE A CA 1
ATOM 652 C C . PHE A 1 86 ? -0.694 -10.591 -4.572 1.00 58.06 86 PHE A C 1
ATOM 654 O O . PHE A 1 86 ? -1.812 -10.685 -5.078 1.00 58.06 86 PHE A O 1
ATOM 661 N N . GLY A 1 87 ? -0.488 -10.615 -3.257 1.00 60.94 87 GLY A N 1
ATOM 662 C CA . GLY A 1 87 ? -1.544 -10.666 -2.252 1.00 60.94 87 GLY A CA 1
ATOM 663 C C . GLY A 1 87 ? -1.421 -9.496 -1.283 1.00 60.94 87 GLY A C 1
ATOM 664 O O . GLY A 1 87 ? -0.350 -9.264 -0.721 1.00 60.94 87 GLY A O 1
ATOM 665 N N . ILE A 1 88 ? -2.521 -8.763 -1.104 1.00 67.75 88 ILE A N 1
ATOM 666 C CA . ILE A 1 88 ? -2.703 -7.810 -0.008 1.00 67.75 88 ILE A CA 1
ATOM 667 C C . ILE A 1 88 ? -3.921 -8.285 0.770 1.00 67.75 88 ILE A C 1
ATOM 669 O O . ILE A 1 88 ? -5.032 -8.270 0.243 1.00 67.75 88 ILE A O 1
ATOM 673 N N . SER A 1 89 ? -3.709 -8.673 2.023 1.00 74.38 89 SER A N 1
ATOM 674 C CA . SER A 1 89 ? -4.803 -8.997 2.940 1.00 74.38 89 SER A CA 1
ATOM 675 C C . SER A 1 89 ? -4.927 -7.878 3.955 1.00 74.38 89 SER A C 1
ATOM 677 O O . SER A 1 89 ? -4.027 -7.681 4.771 1.00 74.38 89 SER A O 1
ATOM 679 N N . VAL A 1 90 ? -6.031 -7.141 3.886 1.00 77.31 90 VAL A N 1
ATOM 680 C CA . VAL A 1 90 ? -6.400 -6.127 4.873 1.00 77.31 90 VAL A CA 1
ATOM 681 C C . VAL A 1 90 ? -7.302 -6.796 5.898 1.00 77.31 90 VAL A C 1
ATOM 683 O O . VAL A 1 90 ? -8.383 -7.269 5.557 1.00 77.31 90 VAL A O 1
ATOM 686 N N . ILE A 1 91 ? -6.863 -6.844 7.150 1.00 76.94 91 ILE A N 1
ATOM 687 C CA . ILE A 1 91 ? -7.655 -7.410 8.240 1.00 76.94 91 ILE A CA 1
ATOM 688 C C . ILE A 1 91 ? -8.133 -6.272 9.127 1.00 76.94 91 ILE A C 1
ATOM 690 O O . ILE A 1 91 ? -7.313 -5.554 9.706 1.00 76.94 91 ILE A O 1
ATOM 694 N N . ARG A 1 92 ? -9.460 -6.149 9.255 1.00 75.31 92 ARG A N 1
ATOM 695 C CA . ARG A 1 92 ? -10.072 -5.357 10.317 1.00 75.31 92 ARG A CA 1
ATOM 696 C C . ARG A 1 92 ? -9.952 -6.137 11.622 1.00 75.31 92 ARG A C 1
ATOM 698 O O . ARG A 1 92 ? -10.414 -7.272 11.705 1.00 75.31 92 ARG A O 1
ATOM 705 N N . HIS A 1 93 ? -9.331 -5.547 12.631 1.00 73.81 93 HIS A N 1
ATOM 706 C CA . HIS A 1 93 ? -9.260 -6.125 13.964 1.00 73.81 93 HIS A CA 1
ATOM 707 C C . HIS A 1 93 ? -9.850 -5.150 14.985 1.00 73.81 93 HIS A C 1
ATOM 709 O O . HIS A 1 93 ? -9.452 -3.990 15.055 1.00 73.81 93 HIS A O 1
ATOM 715 N N . ASP A 1 94 ? -10.784 -5.616 15.808 1.00 64.69 94 ASP A N 1
ATOM 716 C CA . ASP A 1 94 ? -11.330 -4.813 16.901 1.00 64.69 94 ASP A CA 1
ATOM 717 C C . ASP A 1 94 ? -10.415 -4.953 18.123 1.00 64.69 94 ASP A C 1
ATOM 719 O O . ASP A 1 94 ? -10.625 -5.815 18.980 1.00 64.69 94 ASP A O 1
ATOM 723 N N . ILE A 1 95 ? -9.370 -4.120 18.220 1.00 55.38 95 ILE A N 1
ATOM 724 C CA . ILE A 1 95 ? -8.674 -3.971 19.505 1.00 55.38 95 ILE A CA 1
ATOM 725 C C . ILE A 1 95 ? -9.570 -3.109 20.391 1.00 55.38 95 ILE A C 1
ATOM 727 O O . ILE A 1 95 ? -9.572 -1.881 20.304 1.00 55.38 95 ILE A O 1
ATOM 731 N N . LYS A 1 96 ? -10.354 -3.781 21.234 1.00 44.47 96 LYS A N 1
ATOM 732 C CA . LYS A 1 96 ? -11.014 -3.165 22.384 1.00 44.47 96 LYS A CA 1
ATOM 733 C C . LYS A 1 96 ? -9.925 -2.844 23.411 1.00 44.47 96 LYS A C 1
ATOM 735 O O . LYS A 1 96 ? -9.380 -3.765 24.016 1.00 44.47 96 LYS A O 1
ATOM 740 N N . TYR A 1 97 ? -9.567 -1.569 23.532 1.00 50.53 97 TYR A N 1
ATOM 741 C CA . TYR A 1 97 ? -8.880 -1.060 24.720 1.00 50.53 97 TYR A CA 1
ATOM 742 C C . TYR A 1 97 ? -9.912 -0.757 25.802 1.00 50.53 97 TYR A C 1
ATOM 744 O O . TYR A 1 97 ? -10.997 -0.254 25.429 1.00 50.53 97 TYR A O 1
#

pLDDT: mean 83.98, std 12.68, range [44.47, 96.5]

Sequence (97 aa):
MDFESLLSESVKIHGHLCPGQVLGVKMSMLGLREAGIEEPKGKDRKNIIVFVEMDRCATDAVQSVTGCSLGHRTMKFMDYGKMAKFGISVIRHDIKY

Secondary structure (DSSP, 8-state):
--HHHHHHHHHHHHSS--HHHHHHHHHHHHHHHHTT-S-TTTTTGGGEEEEE-S-HHHHHHHHHHH---TTTT-EEE---S-TT---EEEEE-----